Protein AF-A0A0G1EZM0-F1 (afdb_monomer)

pLDDT: mean 89.95, std 11.27, range [44.22, 98.19]

Sequence (69 aa):
MKRLRRSQKSRMSEILGNISVAWFAAGVIAPMFTSRGSGIDVLASLLIGIVMTGIFGSASVVLMKGLNV

Nearest PDB structures (foldseek):
  4gzr-assembly2_D  TM=6.100E-01  e=9.183E+00  Mycobacterium tuberculosis H37Rv
  6jx6-assembly1_D  TM=5.296E-01  e=6.434E+00  Homo sapiens
  6jx6-assembly1_A  TM=3.824E-01  e=5.714E+00  Homo sapiens

Radius of gyration: 15.35 Å; Cα contacts (8 Å, |Δi|>4): 67; chains: 1; bounding box: 34×21×43 Å

Solvent-accessible surface area (backbone atoms only — not comparable to full-atom values): 3639 Å² total; per-residue (Å²): 133,86,82,77,52,72,70,55,43,51,53,48,20,52,51,28,39,52,50,11,53,49,30,33,46,61,18,47,53,42,41,78,79,67,60,86,66,56,74,63,56,43,50,53,35,32,52,51,8,51,52,47,18,50,54,28,37,50,51,15,51,52,42,48,54,75,68,64,128

Mean predicted aligned error: 5.12 Å

Foldseek 3Di:
DDDDDLVRLLVLLVVLQVQLVVLCCFQPVCCVPPDPDDVVSNVVSVVRSNVSSCVSNVSSVVSVVVNDD

Structure (mmCIF, N/CA/C/O backbone):
data_AF-A0A0G1EZM0-F1
#
_entry.id   AF-A0A0G1EZM0-F1
#
loop_
_atom_site.group_PDB
_atom_site.id
_atom_site.type_symbol
_atom_site.label_atom_id
_atom_site.label_alt_id
_atom_site.label_comp_id
_atom_site.label_asym_id
_atom_site.label_entity_id
_atom_site.label_seq_id
_atom_site.pdbx_PDB_ins_code
_atom_site.Cartn_x
_atom_site.Cartn_y
_atom_site.Cartn_z
_atom_site.occupancy
_atom_site.B_iso_or_equiv
_atom_site.auth_seq_id
_atom_site.auth_comp_id
_atom_site.auth_asym_id
_atom_site.auth_atom_id
_atom_site.pdbx_PDB_model_num
ATOM 1 N N . MET A 1 1 ? -10.261 15.627 21.476 1.00 44.22 1 MET A N 1
ATOM 2 C CA . MET A 1 1 ? -10.424 14.767 20.277 1.00 44.22 1 MET A CA 1
ATOM 3 C C . MET A 1 1 ? -11.738 13.997 20.381 1.00 44.22 1 MET A C 1
ATOM 5 O O . MET A 1 1 ? -11.915 13.271 21.352 1.00 44.22 1 MET A O 1
ATOM 9 N N . LYS A 1 2 ? -12.689 14.178 19.451 1.00 64.25 2 LYS A N 1
ATOM 10 C CA . LYS A 1 2 ? -13.953 13.411 19.456 1.00 64.25 2 LYS A CA 1
ATOM 11 C C . LYS A 1 2 ? -13.652 11.945 19.110 1.00 64.25 2 LYS A C 1
ATOM 13 O O . LYS A 1 2 ? -13.002 11.682 18.104 1.00 64.25 2 LYS A O 1
ATOM 18 N N . ARG A 1 3 ? -14.100 10.992 19.938 1.00 77.81 3 ARG A N 1
ATOM 19 C CA . ARG A 1 3 ? -13.974 9.554 19.641 1.00 77.81 3 ARG A CA 1
ATOM 20 C C . ARG A 1 3 ? -14.847 9.218 18.426 1.00 77.81 3 ARG A C 1
ATOM 22 O O . ARG A 1 3 ? -16.041 9.504 18.431 1.00 77.81 3 ARG A O 1
ATOM 29 N N . LEU A 1 4 ? -14.252 8.619 17.395 1.00 82.12 4 LEU A N 1
ATOM 30 C CA . LEU A 1 4 ? -14.985 8.118 16.229 1.00 82.12 4 LEU A CA 1
ATOM 31 C C . LEU A 1 4 ? -15.914 6.964 16.630 1.00 82.12 4 LEU A C 1
ATOM 33 O O . LEU A 1 4 ? -15.529 6.106 17.432 1.00 82.12 4 LEU A O 1
ATOM 37 N N . ARG A 1 5 ? -17.115 6.921 16.042 1.00 88.62 5 ARG A N 1
ATOM 38 C CA . ARG A 1 5 ? -18.079 5.825 16.239 1.00 88.62 5 ARG A CA 1
ATOM 39 C C . ARG A 1 5 ? -17.546 4.522 15.637 1.00 88.62 5 ARG A C 1
ATOM 41 O O . ARG A 1 5 ? -16.782 4.544 14.672 1.00 88.62 5 ARG A O 1
ATOM 48 N N . ARG A 1 6 ? -18.013 3.381 16.160 1.00 87.50 6 ARG A N 1
ATOM 49 C CA . ARG A 1 6 ? -17.645 2.034 15.678 1.00 87.50 6 ARG A CA 1
ATOM 50 C C . ARG A 1 6 ? -17.856 1.890 14.163 1.00 87.50 6 ARG A C 1
ATOM 52 O O . ARG A 1 6 ? -16.953 1.466 13.453 1.00 87.50 6 ARG A O 1
ATOM 59 N N . SER A 1 7 ? -19.001 2.355 13.660 1.00 89.62 7 SER A N 1
ATOM 60 C CA . SER A 1 7 ? -19.330 2.341 12.228 1.00 89.62 7 SER A CA 1
ATOM 61 C C . SER A 1 7 ? -18.406 3.215 11.372 1.00 89.62 7 SER A C 1
ATOM 63 O O . SER A 1 7 ? -18.070 2.834 10.256 1.00 89.62 7 SER A O 1
ATOM 65 N N . GLN A 1 8 ? -17.951 4.362 11.886 1.00 91.06 8 GLN A N 1
ATOM 66 C CA . GLN A 1 8 ? -17.024 5.246 11.167 1.00 91.06 8 GLN A CA 1
ATOM 67 C C . GLN A 1 8 ? -15.640 4.614 11.051 1.00 91.06 8 GLN A C 1
ATOM 69 O O . GLN A 1 8 ? -15.062 4.593 9.972 1.00 91.06 8 GLN A O 1
ATOM 74 N N . LYS A 1 9 ? -15.134 4.049 12.150 1.00 91.19 9 LYS A N 1
ATOM 75 C CA . LYS A 1 9 ? -13.866 3.312 12.161 1.00 91.19 9 LYS A CA 1
ATOM 76 C C . LYS A 1 9 ? -13.898 2.104 11.219 1.00 91.19 9 LYS A C 1
ATOM 78 O O . LYS A 1 9 ? -12.913 1.869 10.532 1.00 91.19 9 LYS A O 1
ATOM 83 N N . SER A 1 10 ? -15.021 1.380 11.159 1.00 92.69 10 SER A N 1
ATOM 84 C CA . SER A 1 10 ? -15.189 0.244 10.240 1.00 92.69 10 SER A CA 1
ATOM 85 C C . SER A 1 10 ? -15.096 0.694 8.783 1.00 92.69 10 SER A C 1
ATOM 87 O O . SER A 1 10 ? -14.280 0.171 8.034 1.00 92.69 10 SER A O 1
ATOM 89 N N . ARG A 1 11 ? -15.840 1.745 8.409 1.00 94.75 11 ARG A N 1
ATOM 90 C CA . ARG A 1 11 ? -15.764 2.323 7.056 1.00 94.75 11 ARG A CA 1
ATOM 91 C C . ARG A 1 11 ? -14.367 2.842 6.722 1.00 94.75 11 ARG A C 1
ATOM 93 O O . ARG A 1 11 ? -13.898 2.674 5.606 1.00 94.75 11 ARG A O 1
ATOM 100 N N . MET A 1 12 ? -13.684 3.465 7.681 1.00 95.00 12 MET A N 1
ATOM 101 C CA . MET A 1 12 ? -12.303 3.912 7.479 1.00 95.00 12 MET A CA 1
ATOM 102 C C . MET A 1 12 ? -11.350 2.736 7.252 1.00 95.00 12 MET A C 1
ATOM 104 O O . MET A 1 12 ? -10.500 2.825 6.376 1.00 95.00 12 MET A O 1
ATOM 108 N N . SER A 1 13 ? -11.491 1.643 8.006 1.00 95.00 13 SER A N 1
ATOM 109 C CA . SER A 1 13 ? -10.685 0.434 7.807 1.00 95.00 13 SER A CA 1
ATOM 110 C C . SER A 1 13 ? -10.878 -0.141 6.400 1.00 95.00 13 SER A C 1
ATOM 112 O O . SER A 1 13 ? -9.885 -0.410 5.725 1.00 95.00 13 SER A O 1
ATOM 114 N N . GLU A 1 14 ? -12.118 -0.224 5.912 1.00 96.19 14 GLU A N 1
ATOM 115 C CA . GLU A 1 14 ? -12.418 -0.658 4.538 1.00 96.19 14 GLU A CA 1
ATOM 116 C C . GLU A 1 14 ? -11.792 0.267 3.487 1.00 96.19 14 GLU A C 1
ATOM 118 O O . GLU A 1 14 ? -11.135 -0.207 2.563 1.00 96.19 14 GLU A O 1
ATOM 123 N N . ILE A 1 15 ? -11.925 1.589 3.647 1.00 97.31 15 ILE A N 1
ATOM 124 C CA . ILE A 1 15 ? -11.324 2.566 2.725 1.00 97.31 15 ILE A CA 1
ATOM 125 C C . ILE A 1 15 ? -9.801 2.406 2.681 1.00 97.31 15 ILE A C 1
ATOM 127 O O . ILE A 1 15 ? -9.226 2.335 1.597 1.00 97.31 15 ILE A O 1
ATOM 131 N N . LEU A 1 16 ? -9.137 2.319 3.838 1.00 97.25 16 LEU A N 1
ATOM 132 C CA . LEU A 1 16 ? -7.683 2.134 3.896 1.00 97.25 16 LEU A CA 1
ATOM 133 C C . LEU A 1 16 ? -7.259 0.783 3.305 1.00 97.25 16 LEU A C 1
ATOM 135 O O . LEU A 1 16 ? -6.228 0.711 2.643 1.00 97.25 16 LEU A O 1
ATOM 139 N N . GLY A 1 17 ? -8.065 -0.265 3.490 1.00 97.38 17 GLY A N 1
ATOM 140 C CA . GLY A 1 17 ? -7.845 -1.566 2.860 1.00 97.38 17 GLY A C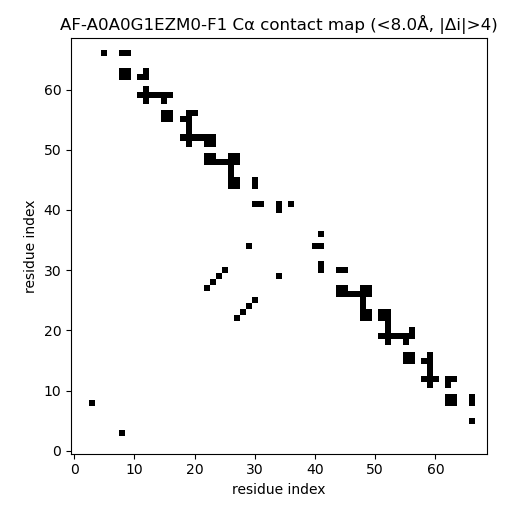A 1
ATOM 141 C C . GLY A 1 17 ? -7.905 -1.474 1.335 1.00 97.38 17 GLY A C 1
ATOM 142 O O . GLY A 1 17 ? -6.986 -1.916 0.651 1.00 97.38 17 GLY A O 1
ATOM 143 N N . ASN A 1 18 ? -8.923 -0.807 0.792 1.00 98.06 18 ASN A N 1
ATOM 144 C CA . ASN A 1 18 ? -9.058 -0.606 -0.652 1.00 98.06 18 ASN A CA 1
ATOM 145 C C . ASN A 1 18 ? -7.919 0.247 -1.230 1.00 98.06 18 ASN A C 1
ATOM 147 O O . ASN A 1 18 ? -7.402 -0.064 -2.300 1.00 98.06 18 ASN A O 1
ATOM 151 N N . ILE A 1 19 ? -7.485 1.289 -0.514 1.00 97.75 19 ILE A N 1
ATOM 152 C CA . ILE A 1 19 ? -6.329 2.107 -0.909 1.00 97.75 19 ILE A CA 1
ATOM 153 C C . ILE A 1 19 ? -5.045 1.268 -0.916 1.00 97.75 19 ILE A C 1
ATOM 155 O O . ILE A 1 19 ? -4.251 1.382 -1.846 1.00 97.75 19 ILE A O 1
ATOM 159 N N . SER A 1 20 ? -4.846 0.407 0.086 1.00 97.94 20 SER A N 1
ATOM 160 C CA . SER A 1 20 ? -3.710 -0.522 0.139 1.00 97.94 20 SER A CA 1
ATOM 161 C C . SER A 1 20 ? -3.667 -1.416 -1.104 1.00 97.94 20 SER A C 1
ATOM 163 O O . SER A 1 20 ? -2.651 -1.459 -1.795 1.00 97.94 20 SER A O 1
ATOM 165 N N . VAL A 1 21 ? -4.795 -2.041 -1.457 1.00 97.81 21 VAL A N 1
ATOM 166 C CA . VAL A 1 21 ? -4.905 -2.883 -2.660 1.00 97.81 21 VAL A CA 1
ATOM 167 C C . VAL A 1 21 ? -4.660 -2.079 -3.940 1.00 97.81 21 VAL A C 1
ATOM 169 O O . VAL A 1 21 ? -3.968 -2.558 -4.837 1.00 97.81 21 VAL A O 1
ATOM 172 N N . ALA A 1 22 ? -5.172 -0.849 -4.028 1.00 97.88 22 ALA A N 1
ATOM 173 C CA . ALA A 1 22 ? -4.958 0.016 -5.187 1.00 97.88 22 ALA A CA 1
ATOM 174 C C . ALA A 1 22 ? -3.474 0.364 -5.386 1.00 97.88 22 ALA A C 1
ATOM 176 O O . ALA A 1 22 ? -2.978 0.296 -6.510 1.00 97.88 22 ALA A O 1
ATOM 177 N N . TRP A 1 23 ? -2.746 0.675 -4.309 1.00 97.81 23 TRP A N 1
ATOM 178 C CA . TRP A 1 23 ? -1.301 0.919 -4.373 1.00 97.81 23 TRP A CA 1
ATOM 179 C C . TRP A 1 23 ? -0.509 -0.323 -4.768 1.00 97.81 23 TRP A C 1
ATOM 181 O O . TRP A 1 23 ? 0.460 -0.206 -5.518 1.00 97.81 23 TRP A O 1
ATOM 191 N N . PHE A 1 24 ? -0.938 -1.507 -4.333 1.00 96.88 24 PHE A N 1
ATOM 192 C CA . PHE A 1 24 ? -0.325 -2.756 -4.769 1.00 96.88 24 PHE A CA 1
ATOM 193 C C . PHE A 1 24 ? -0.549 -2.977 -6.267 1.00 96.88 24 PHE A C 1
ATOM 195 O O . PHE A 1 24 ? 0.394 -3.208 -7.020 1.00 96.88 24 PHE A O 1
ATOM 202 N N . ALA A 1 25 ? -1.787 -2.833 -6.737 1.00 96.88 25 ALA A N 1
ATOM 203 C CA . ALA A 1 25 ? -2.109 -3.007 -8.147 1.00 96.88 25 ALA A CA 1
ATOM 204 C C . ALA A 1 25 ? -1.365 -1.998 -9.037 1.00 96.88 25 ALA A C 1
ATOM 206 O O . ALA A 1 25 ? -0.745 -2.392 -10.022 1.00 96.88 25 ALA A O 1
ATOM 207 N N . ALA A 1 26 ? -1.382 -0.713 -8.682 1.00 94.69 26 ALA A N 1
ATOM 208 C CA . ALA A 1 26 ? -0.786 0.347 -9.492 1.00 94.69 26 ALA A CA 1
ATOM 209 C C . ALA A 1 26 ? 0.746 0.412 -9.394 1.00 94.69 26 ALA A C 1
ATOM 211 O O . ALA A 1 26 ? 1.397 0.742 -10.379 1.00 94.69 26 ALA A O 1
ATOM 212 N N . GLY A 1 27 ? 1.323 0.126 -8.224 1.00 93.69 27 GLY A N 1
ATOM 213 C CA . GLY A 1 27 ? 2.763 0.249 -7.986 1.00 93.69 27 GLY A CA 1
ATOM 214 C C . GLY A 1 27 ? 3.545 -1.053 -8.161 1.00 93.69 27 GLY A C 1
ATOM 215 O O . GLY A 1 27 ? 4.721 -1.008 -8.499 1.00 93.69 27 GLY A O 1
ATOM 216 N N . VAL A 1 28 ? 2.912 -2.213 -7.968 1.00 94.06 28 VAL A N 1
ATOM 217 C CA . VAL A 1 28 ? 3.578 -3.524 -8.068 1.00 94.06 28 VAL A CA 1
ATOM 218 C C . VAL A 1 28 ? 3.172 -4.246 -9.342 1.00 94.06 28 VAL A C 1
ATOM 220 O O . VAL A 1 28 ? 4.038 -4.633 -10.115 1.00 94.06 28 VAL A O 1
ATOM 223 N N . ILE A 1 29 ? 1.870 -4.410 -9.586 1.00 94.50 29 ILE A N 1
ATOM 224 C CA . ILE A 1 29 ? 1.392 -5.240 -10.701 1.00 94.50 29 ILE A CA 1
ATOM 225 C C . ILE A 1 29 ? 1.512 -4.491 -12.032 1.00 94.50 29 ILE A C 1
ATOM 227 O O . ILE A 1 29 ? 2.160 -4.977 -12.953 1.00 94.50 29 ILE A O 1
ATOM 231 N N . ALA A 1 30 ? 0.907 -3.306 -12.148 1.00 94.62 30 ALA A N 1
ATOM 232 C CA . ALA A 1 30 ? 0.816 -2.581 -13.415 1.00 94.62 30 ALA A CA 1
ATOM 233 C C . ALA A 1 30 ? 2.185 -2.309 -14.072 1.00 94.62 30 ALA A C 1
ATOM 235 O O . ALA A 1 30 ? 2.326 -2.626 -15.255 1.00 94.62 30 ALA A O 1
ATOM 236 N N . PRO A 1 31 ? 3.230 -1.841 -13.356 1.00 91.62 31 PRO A N 1
ATOM 237 C CA . PRO A 1 31 ? 4.518 -1.533 -13.975 1.00 91.62 31 PRO A CA 1
ATOM 238 C C . PRO A 1 31 ? 5.209 -2.753 -14.592 1.00 91.62 31 PRO A C 1
ATOM 240 O O . PRO A 1 31 ? 5.996 -2.578 -15.517 1.00 91.62 31 PRO A O 1
ATOM 243 N N . MET A 1 32 ? 4.887 -3.979 -14.158 1.00 88.38 32 MET A N 1
ATOM 244 C CA . MET A 1 32 ? 5.419 -5.205 -14.773 1.00 88.38 32 MET A CA 1
ATOM 245 C C . MET A 1 32 ? 4.887 -5.443 -16.191 1.00 88.38 32 MET A C 1
ATOM 247 O O . MET A 1 32 ? 5.533 -6.133 -16.974 1.00 88.38 32 MET A O 1
ATOM 251 N N . PHE A 1 33 ? 3.730 -4.869 -16.528 1.00 90.19 33 PHE A N 1
ATOM 252 C CA . PHE A 1 33 ? 3.069 -5.063 -17.821 1.00 90.19 33 PHE A CA 1
ATOM 253 C C . PHE A 1 33 ? 3.001 -3.786 -18.661 1.00 90.19 33 PHE A C 1
ATOM 255 O O . PHE A 1 33 ? 2.881 -3.862 -19.881 1.00 90.19 33 PHE A O 1
ATOM 262 N N . THR A 1 34 ? 3.054 -2.611 -18.029 1.00 88.44 34 THR A N 1
ATOM 263 C CA . THR A 1 34 ? 2.818 -1.326 -18.704 1.00 88.44 34 THR A CA 1
ATOM 264 C C . THR A 1 34 ? 4.042 -0.422 -18.762 1.00 88.44 34 THR A C 1
ATOM 266 O O . THR A 1 34 ? 3.998 0.601 -19.448 1.00 88.44 34 THR A O 1
ATOM 269 N N . SER A 1 35 ? 5.128 -0.749 -18.057 1.00 75.38 35 SER A N 1
ATOM 270 C CA . SER A 1 35 ? 6.332 0.077 -18.089 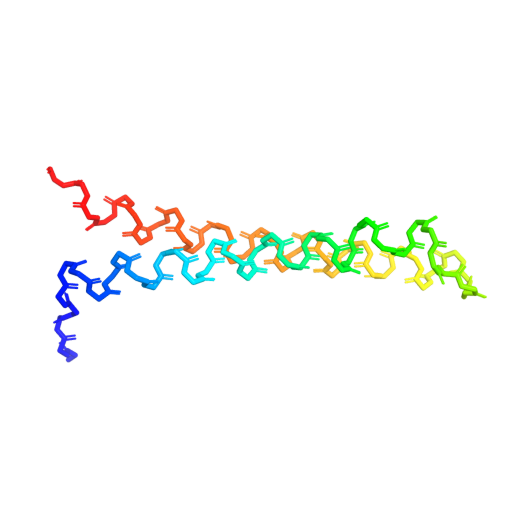1.00 75.38 35 SER A CA 1
ATOM 271 C C . SER A 1 35 ? 6.989 0.041 -19.469 1.00 75.38 35 SER A C 1
ATOM 273 O O . SER A 1 35 ? 7.432 -1.004 -19.939 1.00 75.38 35 SER A O 1
ATOM 275 N N . ARG A 1 36 ? 7.092 1.217 -20.095 1.00 76.00 36 ARG A N 1
ATOM 276 C CA . ARG A 1 36 ? 8.024 1.489 -21.204 1.00 76.00 36 ARG A CA 1
ATOM 277 C C . ARG A 1 36 ? 9.297 2.202 -20.722 1.00 76.00 36 ARG A C 1
ATOM 279 O O . ARG A 1 36 ? 10.115 2.599 -21.546 1.00 76.00 36 ARG A O 1
ATOM 286 N N . GLY A 1 37 ? 9.410 2.427 -19.410 1.00 74.44 37 GLY A N 1
ATOM 287 C CA . GLY A 1 37 ? 10.517 3.136 -18.771 1.00 74.44 37 GLY A CA 1
ATOM 288 C C . GLY A 1 37 ? 11.724 2.236 -18.520 1.00 74.44 37 GLY A C 1
ATOM 289 O O . GLY A 1 37 ? 11.708 1.037 -18.803 1.00 74.44 37 GLY A O 1
ATOM 290 N N 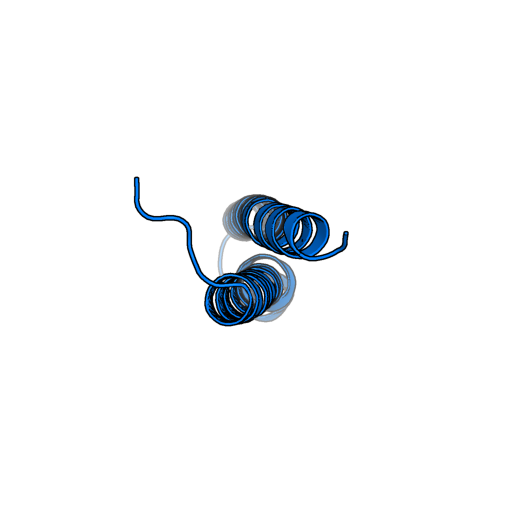. SER A 1 38 ? 12.782 2.822 -17.968 1.00 86.44 38 SER A N 1
ATOM 291 C CA . SER A 1 38 ? 13.981 2.086 -17.571 1.00 86.44 38 SER A CA 1
ATOM 292 C C . SER A 1 38 ? 13.673 1.109 -16.426 1.00 86.44 38 SER A C 1
ATOM 294 O O . SER A 1 38 ? 12.712 1.288 -15.676 1.00 86.44 38 SER A O 1
ATOM 296 N N . GLY A 1 39 ? 14.512 0.085 -16.226 1.00 87.88 39 GLY A N 1
ATOM 297 C CA . GLY A 1 39 ? 14.353 -0.840 -15.091 1.00 87.88 39 GLY A CA 1
ATOM 298 C C . GLY A 1 39 ? 14.354 -0.141 -13.720 1.00 87.88 39 GLY A C 1
ATOM 299 O O . GLY A 1 39 ? 13.762 -0.643 -12.767 1.00 87.88 39 GLY A O 1
ATOM 300 N N . ILE A 1 40 ? 14.954 1.051 -13.636 1.00 92.12 40 ILE A N 1
ATOM 301 C CA . ILE A 1 40 ? 14.960 1.895 -12.437 1.00 92.12 40 ILE A CA 1
ATOM 302 C C . ILE A 1 40 ? 13.557 2.445 -12.145 1.00 92.12 40 ILE A C 1
ATOM 304 O O . ILE A 1 40 ? 13.144 2.452 -10.989 1.00 92.12 40 ILE A O 1
ATOM 308 N N . ASP A 1 41 ? 12.794 2.834 -13.170 1.00 89.75 41 ASP A N 1
ATOM 309 C CA . ASP A 1 41 ? 11.430 3.363 -13.010 1.00 89.75 41 ASP A CA 1
ATOM 310 C C . ASP A 1 41 ? 10.465 2.282 -12.500 1.00 89.75 41 ASP A C 1
ATOM 312 O O . ASP A 1 41 ? 9.593 2.536 -11.660 1.00 89.75 41 ASP A O 1
ATOM 316 N N . VAL A 1 42 ? 10.667 1.045 -12.965 1.00 92.38 42 VAL A N 1
ATOM 317 C CA . VAL A 1 42 ? 9.942 -0.140 -12.485 1.00 92.38 42 VAL A CA 1
ATOM 318 C C . VAL A 1 42 ? 10.273 -0.401 -11.020 1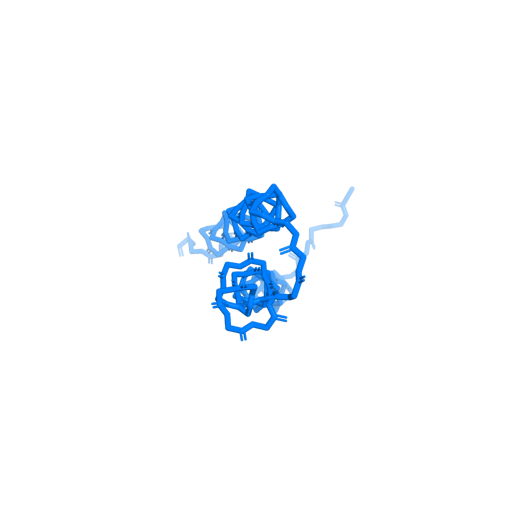.00 92.38 42 VAL A C 1
ATOM 320 O O . VAL A 1 42 ? 9.363 -0.560 -10.207 1.00 92.38 42 VAL A O 1
ATOM 323 N N . LEU A 1 43 ? 11.560 -0.388 -10.663 1.00 94.12 43 LEU A N 1
ATOM 324 C CA . LEU A 1 43 ? 12.005 -0.609 -9.289 1.00 94.12 43 LEU A CA 1
ATOM 325 C C . LEU A 1 43 ? 11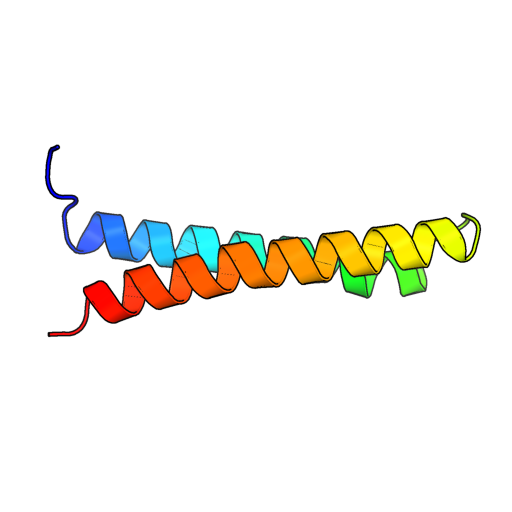.495 0.481 -8.336 1.00 94.12 43 LEU A C 1
ATOM 327 O O . LEU A 1 43 ? 11.024 0.169 -7.244 1.00 94.12 43 LEU A O 1
ATOM 331 N N . ALA A 1 44 ? 11.533 1.747 -8.753 1.00 93.94 44 ALA A N 1
ATOM 332 C CA . ALA A 1 44 ? 10.996 2.861 -7.978 1.00 93.94 44 ALA A CA 1
ATOM 333 C C . ALA A 1 44 ? 9.486 2.703 -7.743 1.00 93.94 44 ALA A C 1
ATOM 335 O O . ALA A 1 44 ? 9.022 2.839 -6.609 1.00 93.94 44 ALA A O 1
ATOM 336 N N . SER A 1 45 ? 8.730 2.346 -8.786 1.00 94.50 45 SER A N 1
ATOM 337 C CA . SER A 1 45 ? 7.285 2.102 -8.679 1.00 94.50 45 SER A CA 1
ATOM 338 C C . SER A 1 45 ? 6.973 0.945 -7.727 1.00 94.50 45 SER A C 1
ATOM 340 O O . SER A 1 45 ? 6.109 1.091 -6.863 1.00 94.50 45 SER A O 1
ATOM 342 N N . LEU A 1 46 ? 7.730 -0.155 -7.818 1.00 95.31 46 LEU A N 1
ATOM 343 C CA . LEU A 1 46 ? 7.630 -1.314 -6.926 1.00 95.31 46 LEU A CA 1
ATOM 344 C C . LEU A 1 46 ? 7.845 -0.928 -5.463 1.00 95.31 46 LEU A C 1
ATOM 346 O O . LEU A 1 46 ? 7.033 -1.277 -4.607 1.00 95.31 46 LEU A O 1
ATOM 350 N N . LEU A 1 47 ? 8.917 -0.188 -5.172 1.00 96.69 47 LEU A N 1
ATOM 351 C CA . LEU A 1 47 ? 9.240 0.232 -3.810 1.00 96.69 47 LEU A CA 1
ATOM 352 C C . LEU A 1 47 ? 8.151 1.141 -3.234 1.00 96.69 47 LEU A C 1
ATOM 354 O O . LEU A 1 47 ? 7.680 0.900 -2.122 1.00 96.69 47 LEU A O 1
ATOM 358 N N . ILE A 1 48 ? 7.700 2.140 -3.998 1.00 96.12 48 ILE A N 1
ATOM 359 C CA . ILE A 1 48 ? 6.621 3.041 -3.572 1.00 96.12 48 ILE A CA 1
ATOM 360 C C . ILE A 1 48 ? 5.321 2.255 -3.370 1.00 96.12 48 ILE A C 1
ATOM 362 O O . ILE A 1 48 ? 4.661 2.414 -2.343 1.00 96.12 48 ILE A O 1
ATOM 366 N N . GLY A 1 49 ? 4.975 1.372 -4.309 1.00 97.19 49 GLY A N 1
ATOM 367 C CA . GLY A 1 49 ? 3.789 0.525 -4.245 1.00 97.19 49 GLY A CA 1
ATOM 368 C C . GLY A 1 49 ? 3.768 -0.348 -2.996 1.00 97.19 49 GLY A C 1
ATOM 369 O O . GLY A 1 49 ? 2.779 -0.341 -2.264 1.00 97.19 49 GLY A O 1
ATOM 370 N N . ILE A 1 50 ? 4.869 -1.043 -2.698 1.00 97.56 50 ILE A N 1
ATOM 371 C CA . ILE A 1 50 ? 4.997 -1.899 -1.508 1.00 97.56 50 ILE A CA 1
ATOM 372 C C . ILE A 1 50 ? 4.899 -1.071 -0.225 1.00 97.56 50 ILE A C 1
ATOM 374 O O . ILE A 1 50 ? 4.135 -1.432 0.673 1.00 97.56 50 ILE A O 1
ATOM 378 N N . VAL A 1 51 ? 5.622 0.051 -0.137 1.00 98.19 51 VAL A N 1
ATOM 379 C CA . VAL A 1 51 ? 5.602 0.924 1.048 1.00 98.19 51 VAL A CA 1
ATOM 380 C C . VAL A 1 51 ? 4.192 1.449 1.305 1.00 98.19 51 VAL A C 1
ATOM 382 O O . VAL A 1 51 ? 3.683 1.322 2.419 1.00 98.19 51 VAL A O 1
ATOM 385 N N . MET A 1 52 ? 3.519 1.975 0.280 1.00 98.00 52 MET A N 1
ATOM 386 C CA . MET A 1 52 ? 2.163 2.509 0.422 1.00 98.00 52 MET A CA 1
ATOM 387 C C . MET A 1 52 ? 1.152 1.414 0.761 1.00 98.00 52 MET A C 1
ATOM 389 O O . MET A 1 52 ? 0.345 1.586 1.677 1.00 98.00 52 MET A O 1
ATOM 393 N N . THR A 1 53 ? 1.237 0.257 0.100 1.00 98.19 53 THR A N 1
ATOM 394 C CA . THR A 1 53 ? 0.419 -0.921 0.427 1.00 98.19 53 THR A CA 1
ATOM 395 C C . THR A 1 53 ? 0.570 -1.281 1.902 1.00 98.19 53 THR A C 1
ATOM 397 O O . THR A 1 53 ? -0.432 -1.432 2.604 1.00 98.19 53 THR A O 1
ATOM 400 N N . GLY A 1 54 ? 1.809 -1.353 2.395 1.00 97.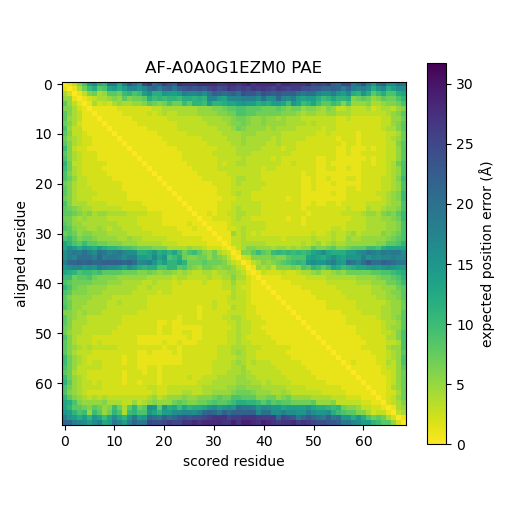12 54 GLY A N 1
ATOM 401 C CA . GLY A 1 54 ? 2.125 -1.672 3.784 1.00 97.12 54 GLY A CA 1
ATOM 402 C C . GLY A 1 54 ? 1.586 -0.643 4.777 1.00 97.12 54 GLY A C 1
ATOM 403 O O . GLY A 1 54 ? 0.965 -1.034 5.767 1.00 97.12 54 GLY A O 1
ATOM 404 N N . ILE A 1 55 ? 1.759 0.656 4.511 1.00 97.81 55 ILE A N 1
ATOM 405 C CA . ILE A 1 55 ? 1.263 1.743 5.374 1.00 97.81 55 ILE A CA 1
ATOM 406 C C . ILE A 1 55 ? -0.260 1.668 5.504 1.00 97.81 55 ILE A C 1
ATOM 408 O O . ILE A 1 55 ? -0.791 1.592 6.615 1.00 97.81 55 ILE A O 1
ATOM 412 N N . PHE A 1 56 ? -0.971 1.655 4.376 1.00 97.75 56 PHE A N 1
ATOM 413 C CA . PHE A 1 56 ? -2.433 1.671 4.375 1.00 97.75 56 PHE A CA 1
ATOM 414 C C . PHE A 1 56 ? -3.026 0.352 4.878 1.00 97.75 56 PHE A C 1
ATOM 416 O O . PHE A 1 56 ? -3.998 0.368 5.635 1.00 97.75 56 PHE A O 1
ATOM 423 N N . GLY A 1 57 ? -2.407 -0.780 4.539 1.00 97.44 57 GLY A N 1
ATOM 424 C CA . GLY A 1 57 ? -2.822 -2.100 5.009 1.00 97.44 57 GLY A CA 1
ATOM 425 C C . GLY A 1 57 ? -2.651 -2.236 6.520 1.00 97.44 57 GLY A C 1
ATOM 426 O O . GLY A 1 57 ? -3.585 -2.618 7.223 1.00 97.44 57 GLY A O 1
ATOM 427 N N . SER A 1 58 ? -1.499 -1.822 7.051 1.00 96.44 58 SER A N 1
ATOM 428 C CA . SER A 1 58 ? -1.248 -1.833 8.497 1.00 96.44 58 SER A CA 1
ATOM 429 C C . SER A 1 58 ? -2.208 -0.905 9.239 1.00 96.44 58 SER A C 1
ATOM 431 O O . SER A 1 58 ? -2.786 -1.301 10.250 1.00 96.44 58 SER A O 1
ATOM 433 N N . ALA A 1 59 ? -2.447 0.305 8.723 1.00 9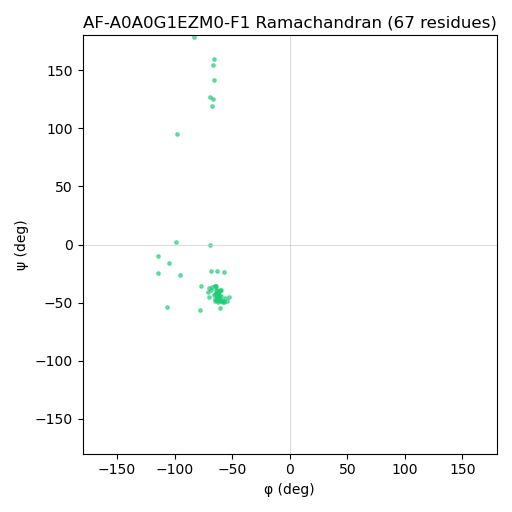4.81 59 ALA A N 1
ATOM 434 C CA . ALA A 1 59 ? -3.405 1.240 9.308 1.00 94.81 59 ALA A CA 1
ATOM 435 C C . ALA A 1 59 ? -4.843 0.686 9.295 1.00 94.81 59 ALA A C 1
ATOM 437 O O . ALA A 1 59 ? -5.558 0.804 10.294 1.00 9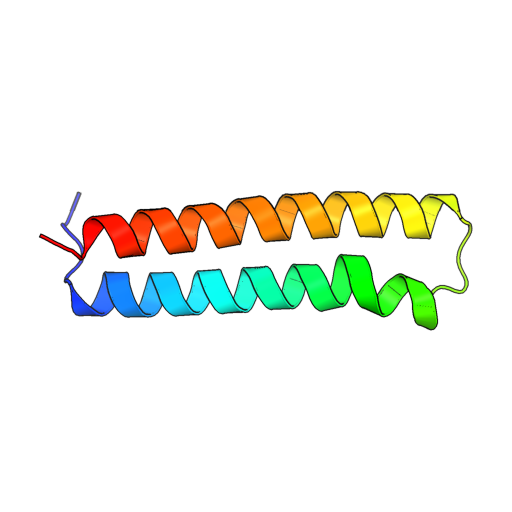4.81 59 ALA A O 1
ATOM 438 N N . SER A 1 60 ? -5.250 0.028 8.203 1.00 95.38 60 SER A N 1
ATOM 439 C CA . SER A 1 60 ? -6.541 -0.661 8.098 1.00 95.38 60 SER A CA 1
ATOM 440 C C . SER A 1 60 ? -6.691 -1.742 9.173 1.00 95.38 60 SER A C 1
ATOM 442 O O . SER A 1 60 ? -7.689 -1.749 9.904 1.00 95.38 60 SER A O 1
ATOM 444 N N . VAL A 1 61 ? -5.673 -2.594 9.338 1.00 94.00 61 VAL A N 1
ATOM 445 C CA . VAL A 1 61 ? -5.657 -3.676 10.334 1.00 94.00 61 VAL A CA 1
ATOM 446 C C . VAL A 1 61 ? -5.667 -3.129 11.761 1.00 94.00 61 VAL A C 1
ATOM 448 O O . VAL A 1 61 ? -6.397 -3.645 12.605 1.00 94.00 61 VAL A O 1
ATOM 451 N N . VAL A 1 62 ? -4.900 -2.077 12.056 1.00 93.25 62 VAL A N 1
ATOM 452 C CA . VAL A 1 62 ? -4.875 -1.448 13.389 1.00 93.25 62 VAL A CA 1
ATOM 453 C C . VAL A 1 62 ? -6.244 -0.870 13.750 1.00 93.25 62 VAL A C 1
ATOM 455 O O . VAL A 1 62 ? -6.720 -1.074 14.870 1.00 93.25 62 VAL A O 1
AT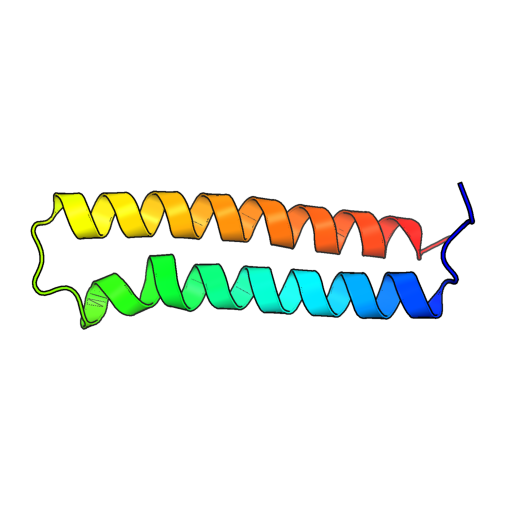OM 458 N N . LEU A 1 63 ? -6.920 -0.205 12.807 1.00 90.06 63 LEU A N 1
ATOM 459 C CA . LEU A 1 63 ? -8.280 0.294 13.027 1.00 90.06 63 LEU A CA 1
ATOM 460 C C . LEU A 1 63 ? -9.277 -0.840 13.277 1.00 90.06 63 LEU A C 1
ATOM 462 O O . LEU A 1 63 ? -10.139 -0.694 14.144 1.00 90.06 63 LEU A O 1
ATOM 466 N N . MET A 1 64 ? -9.145 -1.959 12.562 1.00 88.44 64 MET A N 1
ATOM 467 C CA . MET A 1 64 ? -10.020 -3.121 12.724 1.00 88.44 64 MET A CA 1
ATOM 468 C C . MET A 1 64 ? -9.779 -3.854 14.049 1.00 88.44 64 MET A C 1
ATOM 470 O O . MET A 1 64 ? -10.731 -4.191 14.747 1.00 88.44 64 MET A O 1
ATOM 474 N N . LYS A 1 65 ? -8.521 -4.015 14.472 1.00 86.44 65 LYS A N 1
ATOM 475 C CA . LYS A 1 65 ? -8.186 -4.553 15.802 1.00 86.44 65 LYS A CA 1
ATOM 476 C C . LYS A 1 65 ? -8.765 -3.690 16.924 1.00 86.44 65 LYS A C 1
ATOM 478 O O . LYS A 1 65 ? -9.310 -4.221 17.879 1.00 86.44 65 LYS A O 1
ATOM 483 N N . GLY A 1 66 ? -8.748 -2.365 16.772 1.00 74.50 66 GLY A N 1
ATOM 484 C CA . GLY A 1 66 ? -9.392 -1.437 17.709 1.00 74.50 66 GLY A CA 1
ATOM 485 C C . GLY A 1 66 ? -10.930 -1.463 17.712 1.00 74.50 66 GLY A C 1
ATOM 486 O O . GLY A 1 66 ? -11.539 -0.675 18.442 1.00 74.50 66 GLY A O 1
ATOM 487 N N . LEU A 1 67 ? -11.564 -2.302 16.881 1.00 70.19 67 LEU A N 1
ATOM 488 C CA . LEU A 1 67 ? -13.013 -2.524 16.828 1.00 70.19 67 LEU A CA 1
ATOM 489 C C . LEU A 1 67 ? -13.461 -3.848 17.448 1.00 70.19 67 LEU A C 1
ATOM 491 O O . LEU A 1 67 ? -14.657 -3.973 17.729 1.00 70.19 67 LEU A O 1
ATOM 495 N N . ASN A 1 68 ? -12.540 -4.786 17.669 1.00 55.47 68 ASN A N 1
ATOM 496 C CA . ASN A 1 68 ? -12.797 -6.050 18.350 1.00 55.47 68 ASN A CA 1
ATOM 497 C C . ASN A 1 68 ? -12.360 -5.918 19.817 1.00 55.47 68 ASN A C 1
ATOM 499 O O . ASN A 1 68 ? -11.182 -6.061 20.133 1.00 55.47 68 ASN A O 1
ATOM 503 N N . VAL A 1 69 ? -13.328 -5.585 20.679 1.00 49.97 69 VAL A N 1
ATOM 504 C CA . VAL A 1 69 ? -13.378 -6.069 22.070 1.00 49.97 69 VAL A CA 1
ATOM 505 C C . VAL A 1 69 ? -14.202 -7.343 22.039 1.00 49.97 69 VAL A C 1
ATOM 507 O O . VAL A 1 69 ? -15.248 -7.300 21.344 1.00 49.97 69 VAL A O 1
#

Secondary structure (DSSP, 8-state):
-PPPPHHHHHHHHHHHHHHHHHHHIIIIIHHHHH--S-HHHHHHHHHHHHHHHHHHHHHHHHHHHTT--